Protein AF-A0A8S3J0P2-F1 (afdb_monomer_lite)

Sequence (66 aa):
MKCIALGFAGYWQSRRNRFDLLVTILGIGWIVLNFISISKVELQEFSNTFGFTVIILRFFTIAGKH

Foldseek 3Di:
DVCVVLPVVRQVVDPLSVLVVVLVVLQVVLVVLCVVCVVPVVSNVVSVVSNVVSVVSVVVSVVVVD

Organi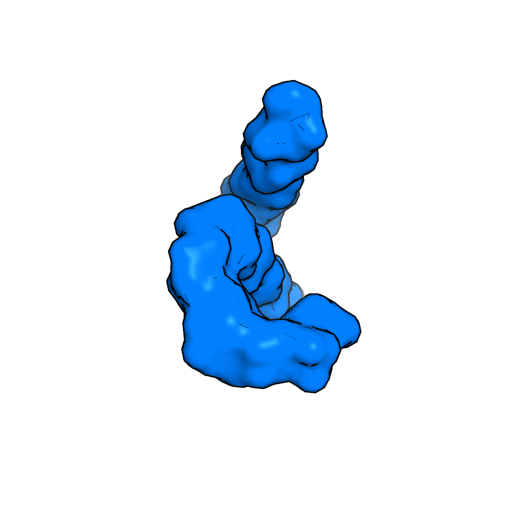sm: NCBI:txid392030

Secondary structure (DSSP, 8-state):
-HHHHHHHHHHHH-HHHHHHHHHHHHHHHHHHHHHHHTT-THHHHHHHHHHHHHHHHHHHHHHTT-

Radius of gyration: 14.54 Å; chains: 1; bounding box: 28×25×38 Å

pLDDT: mean 80.25, std 10.67, range [53.72, 92.12]

Structure (mmCIF, N/CA/C/O backbone):
data_AF-A0A8S3J0P2-F1
#
_entry.id   AF-A0A8S3J0P2-F1
#
loop_
_atom_site.group_PDB
_atom_site.id
_atom_site.type_symbol
_atom_site.label_atom_id
_atom_site.label_alt_id
_atom_site.label_comp_id
_atom_site.label_asym_id
_atom_site.label_entity_id
_atom_site.label_seq_id
_atom_site.pdbx_PDB_ins_code
_atom_site.Cartn_x
_atom_site.Cartn_y
_atom_site.Cartn_z
_atom_site.occupancy
_atom_site.B_iso_or_equiv
_atom_site.auth_seq_id
_atom_site.auth_comp_id
_atom_site.auth_asym_id
_atom_site.auth_atom_id
_atom_site.pdbx_PDB_model_num
ATOM 1 N N . MET A 1 1 ? -3.490 -6.120 -16.456 1.00 61.53 1 MET A N 1
ATOM 2 C CA . MET A 1 1 ? -3.219 -6.196 -17.912 1.00 61.53 1 MET A CA 1
ATOM 3 C C . MET A 1 1 ? -1.784 -6.617 -18.240 1.00 61.53 1 MET A C 1
ATOM 5 O O . MET A 1 1 ? -1.615 -7.615 -18.922 1.00 61.53 1 MET A O 1
ATOM 9 N N . LYS A 1 2 ? -0.740 -5.948 -17.721 1.00 59.47 2 LYS A N 1
ATOM 10 C CA . LYS A 1 2 ? 0.668 -6.283 -18.034 1.00 59.47 2 LYS A CA 1
ATOM 11 C C . LYS A 1 2 ? 1.152 -7.660 -17.532 1.00 59.47 2 LYS A C 1
ATOM 13 O O . LYS A 1 2 ? 1.907 -8.305 -18.246 1.00 59.47 2 LYS A O 1
ATOM 18 N N . CYS A 1 3 ? 0.702 -8.137 -16.362 1.00 59.91 3 CYS A N 1
ATOM 19 C CA . CYS A 1 3 ? 1.059 -9.480 -15.862 1.00 59.91 3 CYS A CA 1
ATOM 20 C C . CYS A 1 3 ? 0.574 -10.610 -16.780 1.00 59.91 3 CYS A C 1
ATOM 22 O O . CYS A 1 3 ? 1.245 -11.624 -16.918 1.00 59.91 3 CYS A O 1
ATOM 24 N N . ILE A 1 4 ? -0.595 -10.420 -17.399 1.00 63.66 4 ILE A N 1
ATOM 25 C CA . ILE A 1 4 ? -1.223 -11.398 -18.296 1.00 63.66 4 ILE A CA 1
ATOM 26 C C . ILE A 1 4 ? -0.536 -11.359 -19.668 1.00 63.66 4 ILE A C 1
ATOM 28 O O . ILE A 1 4 ? -0.334 -12.397 -20.280 1.00 63.66 4 ILE A O 1
ATOM 32 N N . ALA A 1 5 ? -0.107 -10.173 -20.115 1.00 70.69 5 ALA A N 1
ATOM 33 C CA . ALA A 1 5 ? 0.572 -9.994 -21.397 1.00 70.69 5 ALA A CA 1
ATOM 34 C C . ALA A 1 5 ? 2.036 -10.484 -21.416 1.00 70.69 5 ALA A C 1
ATOM 36 O O . ALA A 1 5 ? 2.511 -10.916 -22.459 1.00 70.69 5 ALA A O 1
ATOM 37 N N . LEU A 1 6 ? 2.763 -10.402 -20.294 1.00 61.19 6 LEU A N 1
ATOM 38 C CA . LEU A 1 6 ? 4.196 -10.751 -20.211 1.00 61.19 6 LEU A CA 1
ATOM 39 C C . LEU A 1 6 ? 4.469 -12.112 -19.540 1.00 61.19 6 LEU A C 1
ATOM 41 O O . LEU A 1 6 ? 5.612 -12.564 -19.513 1.00 61.19 6 LEU A O 1
ATOM 45 N N . GLY A 1 7 ? 3.447 -12.740 -18.950 1.00 66.31 7 GLY A N 1
ATOM 46 C CA . GLY A 1 7 ? 3.614 -13.862 -18.024 1.00 66.31 7 GLY A CA 1
ATOM 47 C C . GLY A 1 7 ? 4.229 -13.439 -16.678 1.00 66.31 7 GLY A C 1
ATOM 48 O O . GLY A 1 7 ? 4.869 -12.392 -16.554 1.00 66.31 7 GLY A O 1
ATOM 49 N N . PHE A 1 8 ? 4.044 -14.259 -15.636 1.00 59.22 8 PHE A N 1
ATOM 50 C CA . PHE A 1 8 ? 4.473 -13.934 -14.262 1.00 59.22 8 PHE A CA 1
ATOM 51 C C . PHE A 1 8 ? 5.998 -13.726 -14.152 1.00 59.22 8 PHE A C 1
ATOM 53 O O . PHE A 1 8 ? 6.456 -12.803 -13.479 1.00 59.22 8 PHE A O 1
ATOM 60 N N . ALA A 1 9 ? 6.782 -14.529 -14.883 1.00 63.91 9 ALA A N 1
ATOM 61 C CA . ALA A 1 9 ? 8.242 -14.425 -14.933 1.00 63.91 9 ALA A CA 1
ATOM 62 C C . ALA A 1 9 ? 8.724 -13.160 -15.673 1.00 63.91 9 ALA A C 1
ATOM 64 O O . ALA A 1 9 ? 9.592 -12.446 -15.169 1.00 63.91 9 ALA A O 1
ATOM 65 N N . GLY A 1 10 ? 8.115 -12.826 -16.819 1.00 67.12 10 GLY A N 1
ATOM 66 C CA . GLY A 1 10 ? 8.459 -11.625 -17.591 1.00 67.12 10 GLY A CA 1
ATOM 67 C C . GLY A 1 10 ? 8.061 -10.329 -16.879 1.00 67.12 10 GLY A C 1
ATOM 68 O O . GLY A 1 10 ? 8.786 -9.333 -16.920 1.00 67.12 10 GLY A O 1
ATOM 69 N N . TYR A 1 11 ? 6.952 -10.352 -16.136 1.00 66.50 11 TYR A N 1
ATOM 70 C CA . TYR A 1 11 ? 6.526 -9.237 -15.290 1.00 66.50 11 TYR A CA 1
ATOM 71 C C . TYR A 1 11 ? 7.530 -8.981 -14.144 1.00 66.50 11 TYR A C 1
ATOM 73 O O . TYR A 1 11 ? 7.863 -7.832 -13.840 1.00 66.50 11 TYR A O 1
ATOM 81 N N . TRP A 1 12 ? 8.081 -10.034 -13.535 1.00 68.38 12 TRP A N 1
ATOM 82 C CA . TRP A 1 12 ? 9.009 -9.904 -12.404 1.00 68.38 12 TRP A CA 1
ATOM 83 C C . TRP A 1 12 ? 10.431 -9.453 -12.791 1.00 68.38 12 TRP A C 1
ATOM 85 O O . TRP A 1 12 ? 11.184 -8.976 -11.939 1.00 68.38 12 TRP A O 1
ATOM 95 N N . GLN A 1 13 ? 10.814 -9.549 -14.067 1.00 72.75 13 GLN A N 1
ATOM 96 C CA . GLN A 1 13 ? 12.160 -9.187 -14.533 1.00 72.75 13 GLN A CA 1
ATOM 97 C C . GLN A 1 13 ? 12.414 -7.667 -14.514 1.00 72.75 13 GLN A C 1
ATOM 99 O O . GLN A 1 13 ? 13.533 -7.210 -14.269 1.00 72.75 13 GLN A O 1
ATOM 104 N N . SER A 1 14 ? 11.374 -6.850 -14.711 1.00 75.31 14 SER A N 1
ATOM 105 C CA . SER A 1 14 ? 11.504 -5.390 -14.686 1.00 75.31 14 SER A CA 1
ATOM 106 C C . SER A 1 14 ? 11.402 -4.835 -13.263 1.00 75.31 14 SER A C 1
ATOM 108 O O . SER A 1 14 ? 10.349 -4.875 -12.625 1.00 75.31 14 SER A O 1
ATOM 110 N N . ARG A 1 15 ? 12.493 -4.227 -12.775 1.00 74.94 15 ARG A N 1
ATOM 111 C CA . ARG A 1 15 ? 12.562 -3.623 -11.428 1.00 74.94 15 ARG A CA 1
ATOM 112 C C . ARG A 1 15 ? 11.451 -2.598 -11.169 1.00 74.94 15 ARG A C 1
ATOM 114 O O . ARG A 1 15 ? 10.860 -2.606 -10.096 1.00 74.94 15 ARG A O 1
ATOM 121 N N . ARG A 1 16 ? 11.134 -1.772 -12.171 1.00 75.94 16 ARG A N 1
ATOM 122 C CA . ARG A 1 16 ? 10.081 -0.739 -12.109 1.00 75.94 16 ARG A CA 1
ATOM 123 C C . ARG A 1 16 ? 8.690 -1.342 -11.947 1.00 75.94 16 ARG A C 1
ATOM 125 O O . ARG A 1 16 ? 7.858 -0.830 -11.215 1.00 75.94 16 ARG A O 1
ATOM 132 N N . ASN A 1 17 ? 8.469 -2.466 -12.607 1.00 78.00 17 ASN A N 1
ATOM 133 C CA . ASN A 1 17 ? 7.193 -3.151 -12.631 1.00 78.00 17 ASN A CA 1
ATOM 134 C C . ASN A 1 17 ? 6.935 -3.952 -11.337 1.00 78.00 17 ASN A C 1
ATOM 136 O O . ASN A 1 17 ? 5.795 -4.065 -10.894 1.00 78.00 17 ASN A O 1
ATOM 140 N N . ARG A 1 18 ? 8.005 -4.411 -10.667 1.00 80.81 18 ARG A N 1
ATOM 141 C CA . ARG A 1 18 ? 7.936 -4.911 -9.282 1.00 80.81 18 ARG A CA 1
ATOM 142 C C . ARG A 1 18 ? 7.567 -3.810 -8.287 1.00 80.81 18 ARG A C 1
ATOM 144 O O . ARG A 1 18 ? 6.751 -4.048 -7.409 1.00 80.81 18 ARG A O 1
ATOM 151 N N . PHE A 1 19 ? 8.143 -2.616 -8.431 1.00 83.50 19 PHE A N 1
ATOM 152 C CA . PHE A 1 19 ? 7.825 -1.486 -7.551 1.00 83.50 19 PHE A CA 1
ATOM 153 C C . PHE A 1 19 ? 6.374 -1.012 -7.734 1.00 83.50 19 PHE A C 1
ATOM 155 O O . PHE A 1 19 ? 5.656 -0.846 -6.756 1.00 83.50 19 PHE A O 1
ATOM 162 N N . ASP A 1 20 ? 5.907 -0.916 -8.979 1.00 84.38 20 ASP A N 1
ATOM 163 C CA . ASP A 1 20 ? 4.507 -0.618 -9.311 1.00 84.38 20 ASP A CA 1
ATOM 164 C C . ASP A 1 20 ? 3.528 -1.654 -8.712 1.00 84.38 20 ASP A C 1
ATOM 166 O O . ASP A 1 20 ? 2.506 -1.298 -8.116 1.00 84.38 20 ASP A O 1
ATOM 170 N N . LEU A 1 21 ? 3.890 -2.945 -8.764 1.00 84.75 21 LEU A N 1
ATOM 171 C CA . LEU A 1 21 ? 3.123 -4.022 -8.131 1.00 84.75 21 LEU A CA 1
ATOM 172 C C . LEU A 1 21 ? 3.091 -3.894 -6.602 1.00 84.75 21 LEU A C 1
ATOM 174 O O . LEU A 1 21 ? 2.025 -4.040 -6.011 1.00 84.75 21 LEU A O 1
ATOM 178 N N . LEU A 1 22 ? 4.228 -3.598 -5.965 1.00 87.94 22 LEU A N 1
ATOM 179 C CA . LEU A 1 22 ? 4.303 -3.400 -4.514 1.00 87.94 22 LEU A CA 1
ATOM 180 C C . LEU A 1 22 ? 3.412 -2.240 -4.060 1.00 87.94 22 LEU A C 1
ATOM 182 O O . LEU A 1 22 ? 2.622 -2.409 -3.134 1.00 87.94 22 LEU A O 1
ATOM 186 N N . VAL A 1 23 ? 3.475 -1.094 -4.742 1.00 89.06 23 VAL A N 1
ATOM 187 C CA . VAL A 1 23 ? 2.619 0.065 -4.436 1.00 89.06 23 VAL A CA 1
ATOM 188 C C . VAL A 1 23 ? 1.141 -0.274 -4.634 1.00 89.06 23 VAL A C 1
ATOM 190 O O . VAL A 1 23 ? 0.293 0.147 -3.847 1.00 89.06 23 VAL A O 1
ATOM 193 N N . THR A 1 24 ? 0.819 -1.086 -5.642 1.00 89.31 24 THR A N 1
ATOM 194 C CA . THR A 1 24 ? -0.552 -1.557 -5.871 1.00 89.31 24 THR A CA 1
ATOM 195 C C . THR A 1 24 ? -1.040 -2.481 -4.749 1.00 89.31 24 THR A C 1
ATOM 197 O O . THR A 1 24 ? -2.151 -2.291 -4.258 1.00 89.31 24 THR A O 1
ATOM 200 N N . ILE A 1 25 ? -0.216 -3.429 -4.287 1.00 91.00 25 ILE A N 1
ATOM 201 C CA . ILE A 1 25 ? -0.548 -4.318 -3.159 1.00 91.00 25 ILE A CA 1
ATOM 202 C C . ILE A 1 25 ? -0.736 -3.510 -1.867 1.00 91.00 25 ILE A C 1
ATOM 204 O O . ILE A 1 25 ? -1.723 -3.713 -1.161 1.00 91.00 25 ILE A O 1
ATOM 208 N N . LEU A 1 26 ? 0.157 -2.554 -1.586 1.00 91.31 26 LEU A N 1
ATOM 209 C CA . LEU A 1 26 ? 0.044 -1.663 -0.426 1.00 91.31 26 LEU A CA 1
ATOM 210 C C . LEU A 1 26 ? -1.236 -0.816 -0.477 1.00 91.31 26 LEU A C 1
ATOM 212 O O . LEU A 1 26 ? -1.896 -0.650 0.545 1.00 91.31 26 LEU A O 1
ATOM 216 N N . GLY A 1 27 ? -1.632 -0.336 -1.658 1.00 90.56 27 GLY A N 1
ATOM 217 C CA . GLY A 1 27 ? -2.887 0.397 -1.833 1.00 90.56 27 GLY A CA 1
ATOM 218 C C . GLY A 1 27 ? -4.136 -0.451 -1.609 1.00 90.56 27 GLY A C 1
ATOM 219 O O . GLY A 1 27 ? -5.081 0.023 -0.985 1.00 90.56 27 GLY A O 1
ATOM 220 N N . ILE A 1 28 ? -4.137 -1.712 -2.043 1.00 91.69 28 ILE A N 1
ATOM 221 C CA . ILE A 1 28 ? -5.238 -2.641 -1.740 1.00 91.69 28 ILE A CA 1
ATOM 222 C C . ILE A 1 28 ? -5.289 -2.927 -0.233 1.00 91.69 28 ILE A C 1
ATOM 224 O O . ILE A 1 28 ? -6.365 -2.879 0.363 1.00 91.69 28 ILE A O 1
ATOM 228 N N . GLY A 1 29 ? -4.132 -3.154 0.398 1.00 90.62 29 GLY A N 1
ATOM 229 C CA . GLY A 1 29 ? -4.032 -3.320 1.850 1.00 90.62 29 GLY A CA 1
ATOM 230 C C . GLY A 1 29 ? -4.564 -2.108 2.616 1.00 90.62 29 GLY A C 1
ATOM 231 O O . GLY A 1 29 ? -5.312 -2.272 3.577 1.00 90.62 29 GLY A O 1
ATOM 232 N N . TRP A 1 30 ? -4.259 -0.893 2.150 1.00 91.56 30 TRP A N 1
ATOM 233 C CA . TRP A 1 30 ? -4.811 0.333 2.721 1.00 91.56 30 TRP A CA 1
ATOM 234 C C . TRP A 1 30 ? -6.335 0.399 2.603 1.00 91.56 30 TRP A C 1
ATOM 236 O O . TRP A 1 30 ? -6.979 0.733 3.588 1.00 91.56 30 TRP A O 1
ATOM 246 N N . ILE A 1 31 ? -6.920 0.050 1.452 1.00 89.19 31 ILE A N 1
ATOM 247 C CA . ILE A 1 31 ? -8.383 0.056 1.268 1.00 89.19 31 ILE A CA 1
ATOM 248 C C . ILE A 1 31 ? -9.056 -0.873 2.287 1.00 89.19 31 ILE A C 1
ATOM 250 O O . ILE A 1 31 ? -9.996 -0.462 2.963 1.00 89.19 31 ILE A O 1
ATOM 254 N N . VAL A 1 32 ? -8.546 -2.098 2.449 1.00 90.38 32 VAL A N 1
ATOM 255 C CA . VAL A 1 32 ? -9.067 -3.054 3.444 1.00 90.38 32 VAL A CA 1
ATOM 256 C C . VAL A 1 32 ? -8.934 -2.492 4.861 1.00 90.38 32 VAL A C 1
ATOM 258 O O . VAL A 1 32 ? -9.891 -2.519 5.634 1.00 90.38 32 VAL A O 1
ATOM 261 N N . LEU A 1 33 ? -7.769 -1.932 5.191 1.00 87.00 33 LEU A N 1
ATOM 262 C CA . LEU A 1 33 ? -7.521 -1.297 6.483 1.00 87.00 33 LEU A CA 1
ATOM 263 C C . LEU A 1 33 ? -8.461 -0.105 6.722 1.00 87.00 33 LEU A C 1
ATOM 265 O O . LEU A 1 33 ? -8.935 0.077 7.837 1.00 87.00 33 LEU A O 1
ATOM 269 N N . ASN A 1 34 ? -8.751 0.688 5.690 1.00 87.69 34 ASN A N 1
ATOM 270 C CA . ASN A 1 34 ? -9.649 1.836 5.762 1.00 87.69 34 ASN A CA 1
ATOM 271 C C . ASN A 1 34 ? -11.082 1.389 6.075 1.00 87.69 34 ASN A C 1
ATOM 273 O O . ASN A 1 34 ? -11.692 1.928 6.992 1.00 87.69 34 ASN A O 1
ATOM 277 N N . PHE A 1 35 ? -11.568 0.324 5.430 1.00 86.62 35 PHE A N 1
ATOM 278 C CA . PHE A 1 35 ? -12.872 -0.265 5.754 1.00 86.62 35 PHE A CA 1
ATOM 279 C C . PHE A 1 35 ? -12.962 -0.783 7.196 1.00 86.62 35 PHE A C 1
ATOM 281 O O . PHE A 1 35 ? -13.986 -0.596 7.847 1.00 86.62 35 PHE A O 1
ATOM 288 N N . ILE A 1 36 ? -11.898 -1.397 7.721 1.00 84.19 36 ILE A N 1
ATOM 289 C CA . ILE A 1 36 ? -11.848 -1.867 9.119 1.00 84.19 36 ILE A CA 1
ATOM 290 C C . ILE A 1 36 ? -11.781 -0.685 10.099 1.00 84.19 36 ILE A C 1
ATOM 292 O O . ILE A 1 36 ? -12.361 -0.720 11.186 1.00 84.19 36 ILE A O 1
ATOM 296 N N . SER A 1 37 ? -11.061 0.362 9.708 1.00 82.56 37 SER A N 1
ATOM 297 C CA . SER A 1 37 ? -10.815 1.563 10.498 1.00 82.56 37 SER A CA 1
ATOM 298 C C . SER A 1 37 ? -12.070 2.422 10.698 1.00 82.56 37 SER A C 1
ATOM 300 O O . SER A 1 37 ? -12.226 3.025 11.755 1.00 82.56 37 SER A O 1
ATOM 302 N N . ILE A 1 38 ? -13.036 2.374 9.772 1.00 78.12 38 ILE A N 1
ATOM 303 C CA . ILE A 1 38 ? -14.353 3.026 9.928 1.00 78.12 38 ILE A CA 1
ATOM 304 C C . ILE A 1 38 ? -15.046 2.628 11.245 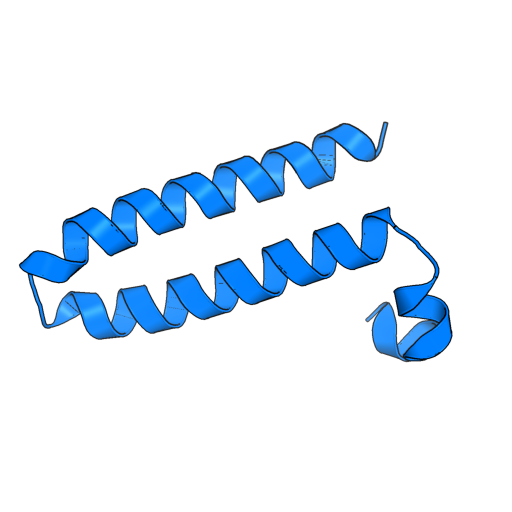1.00 78.12 38 ILE A C 1
ATOM 306 O O . ILE A 1 38 ? -15.750 3.4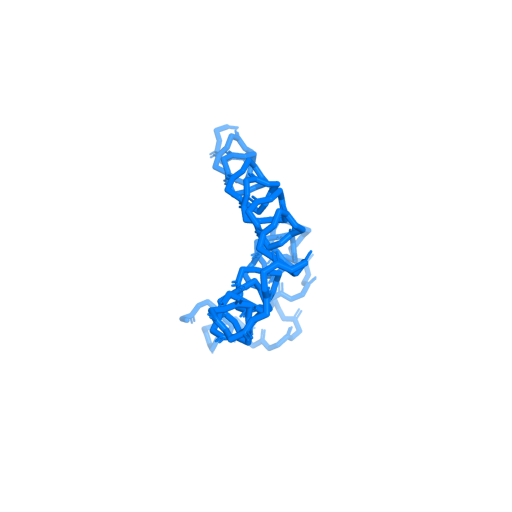38 11.842 1.00 78.12 38 ILE A O 1
ATOM 310 N N . SER A 1 39 ? -14.843 1.399 11.730 1.00 74.50 39 SER A N 1
ATOM 311 C CA . SER A 1 39 ? -15.429 0.929 12.992 1.00 74.50 39 SER A CA 1
ATOM 312 C C . SER A 1 39 ? -14.556 1.183 14.229 1.00 74.50 39 SER A C 1
ATOM 314 O O . SER A 1 39 ? -15.004 0.906 15.341 1.00 74.50 39 SER A O 1
ATOM 316 N N . LYS A 1 40 ? -13.315 1.666 14.076 1.00 78.06 40 LYS A N 1
ATOM 317 C CA . LYS A 1 40 ? -12.339 1.811 15.169 1.00 78.06 40 LYS A CA 1
ATOM 318 C C . LYS A 1 40 ? -11.565 3.126 15.054 1.00 78.06 40 LYS A C 1
ATOM 320 O O . LYS A 1 40 ? -10.599 3.214 14.303 1.00 78.06 40 LYS A O 1
ATOM 325 N N . VAL A 1 41 ? -11.932 4.098 15.891 1.00 73.81 41 VAL A N 1
ATOM 326 C CA . VAL A 1 41 ? -11.349 5.455 15.925 1.00 73.81 41 VAL A CA 1
ATOM 327 C C . VAL A 1 41 ? -9.819 5.443 16.075 1.00 73.81 41 VAL A C 1
ATOM 329 O O . VAL A 1 41 ? -9.132 6.195 15.395 1.00 73.81 41 VAL A O 1
ATOM 332 N N . GLU A 1 42 ? -9.255 4.533 16.877 1.00 76.75 42 GLU A N 1
ATOM 333 C CA . GLU A 1 42 ? -7.795 4.421 17.069 1.00 76.75 42 GLU A CA 1
ATOM 334 C C . GLU A 1 42 ? -7.036 4.022 15.791 1.00 76.75 42 GLU A C 1
ATOM 336 O O . GLU A 1 42 ? -5.882 4.393 15.593 1.00 76.75 42 GLU A O 1
ATOM 341 N N . LEU A 1 43 ? -7.681 3.283 14.883 1.00 79.38 43 LEU A N 1
ATOM 342 C CA . LEU A 1 43 ? -7.073 2.863 13.619 1.00 79.38 43 LEU A CA 1
ATOM 343 C C . LEU A 1 43 ? -7.225 3.924 12.525 1.00 79.38 43 LEU A C 1
ATOM 345 O O . LEU A 1 43 ? -6.717 3.733 11.415 1.00 79.38 43 LEU A O 1
ATOM 349 N N . GLN A 1 44 ? -7.952 5.012 12.788 1.00 82.88 44 GLN A N 1
ATOM 350 C CA . GLN A 1 44 ? -8.263 6.037 11.795 1.00 82.88 44 GLN A CA 1
ATOM 351 C C . GLN A 1 44 ? -7.049 6.892 11.474 1.00 82.88 44 GLN A C 1
ATOM 353 O O . GLN A 1 44 ? -6.724 7.066 10.299 1.00 82.88 44 GLN A O 1
ATOM 358 N N . GLU A 1 45 ? -6.306 7.329 12.486 1.00 85.62 45 GLU A N 1
ATOM 359 C CA . GLU A 1 45 ? -5.070 8.090 12.283 1.00 85.62 45 GLU A CA 1
ATOM 360 C C . GLU A 1 45 ? -3.995 7.252 11.579 1.00 85.62 45 GLU A C 1
ATOM 362 O O . GLU A 1 45 ? -3.340 7.720 10.639 1.00 85.62 45 GLU A O 1
ATOM 367 N N . PHE A 1 46 ? -3.867 5.978 11.967 1.00 86.62 46 PHE A N 1
ATOM 368 C CA . PHE A 1 46 ? -2.940 5.046 11.330 1.00 86.62 46 PHE A CA 1
ATOM 369 C C . PHE A 1 46 ? -3.320 4.773 9.868 1.00 86.62 46 PHE A C 1
ATOM 371 O O . PHE A 1 46 ? -2.466 4.861 8.985 1.00 86.62 46 PHE A O 1
ATOM 378 N N . SER A 1 47 ? -4.601 4.508 9.581 1.00 89.38 47 SER A N 1
ATOM 379 C CA . SER A 1 47 ? -5.078 4.316 8.207 1.00 89.38 47 SER A CA 1
ATOM 380 C C . SER A 1 47 ? -4.882 5.568 7.356 1.00 89.38 47 SER A C 1
ATOM 382 O O . SER A 1 47 ? -4.481 5.455 6.197 1.00 89.38 47 SER A O 1
ATOM 384 N N . ASN A 1 48 ? -5.098 6.759 7.915 1.00 88.38 48 ASN A N 1
ATOM 385 C CA . ASN A 1 48 ? -4.934 8.009 7.182 1.00 88.38 48 ASN A CA 1
ATOM 386 C C . ASN A 1 48 ? -3.457 8.276 6.837 1.00 88.38 48 ASN A C 1
ATOM 388 O O . ASN A 1 48 ? -3.124 8.563 5.686 1.00 88.38 48 ASN A O 1
ATOM 392 N N . THR A 1 49 ? -2.557 8.076 7.804 1.00 91.19 49 THR A N 1
ATOM 393 C CA . THR A 1 49 ? -1.103 8.196 7.594 1.00 91.19 49 THR A CA 1
ATOM 394 C C . THR A 1 49 ? -0.604 7.171 6.575 1.00 91.19 49 THR A C 1
ATOM 396 O O . THR A 1 49 ? 0.124 7.519 5.644 1.00 91.19 49 THR A O 1
ATOM 399 N N . PHE A 1 50 ? -1.052 5.917 6.689 1.00 91.62 50 PHE A N 1
ATOM 400 C CA . PHE A 1 50 ? -0.693 4.853 5.752 1.00 91.62 50 PHE A CA 1
ATOM 401 C C . PHE A 1 50 ? -1.186 5.154 4.327 1.00 91.62 50 PHE A C 1
ATOM 403 O O . PHE A 1 50 ? -0.438 4.988 3.362 1.00 91.62 50 PHE A O 1
ATOM 410 N N . GLY A 1 51 ? -2.410 5.669 4.189 1.00 91.00 51 GLY A N 1
ATOM 411 C CA . GLY A 1 51 ? -2.969 6.104 2.908 1.00 91.00 51 GLY A CA 1
ATOM 412 C C . GLY A 1 51 ? -2.157 7.218 2.256 1.00 91.00 51 GLY A C 1
ATOM 413 O O . GLY A 1 51 ? -1.814 7.126 1.075 1.00 91.00 51 GLY A O 1
ATOM 414 N N . PHE A 1 52 ? -1.773 8.230 3.036 1.00 92.06 52 PHE A N 1
ATOM 415 C CA . PHE A 1 52 ? -0.912 9.314 2.567 1.00 92.06 52 PHE A CA 1
ATOM 416 C C . PHE A 1 52 ? 0.436 8.794 2.043 1.00 92.06 52 PHE A C 1
ATOM 418 O O . PHE A 1 52 ? 0.855 9.156 0.939 1.00 92.06 52 PHE A O 1
ATOM 425 N N . THR A 1 53 ? 1.081 7.875 2.768 1.00 92.12 53 THR A N 1
ATOM 426 C CA . THR A 1 53 ? 2.331 7.242 2.320 1.00 92.12 53 THR A CA 1
ATOM 427 C C . THR A 1 53 ? 2.155 6.483 1.000 1.00 92.12 53 THR A C 1
ATOM 429 O O . THR A 1 53 ? 2.983 6.629 0.099 1.00 92.12 53 THR A O 1
ATOM 432 N N . VAL A 1 54 ? 1.073 5.714 0.835 1.00 91.62 54 VAL A N 1
ATOM 433 C CA . VAL A 1 54 ? 0.789 4.985 -0.417 1.00 91.62 54 VAL A CA 1
ATOM 434 C C . VAL A 1 54 ? 0.612 5.940 -1.601 1.00 91.62 54 VAL A C 1
ATOM 436 O O . VA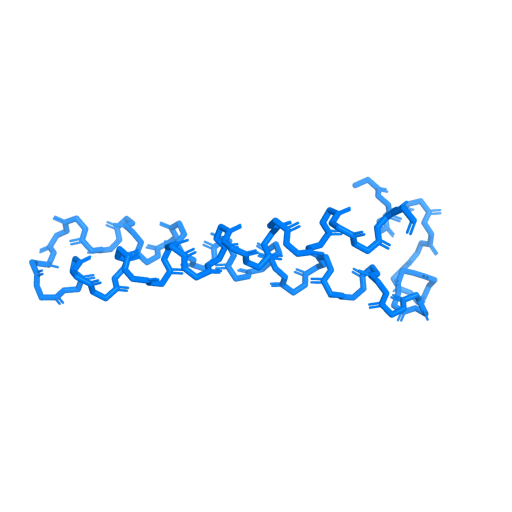L A 1 54 ? 1.126 5.669 -2.691 1.00 91.62 54 VAL A O 1
ATOM 439 N N . ILE A 1 55 ? -0.082 7.064 -1.404 1.00 90.69 55 ILE A N 1
ATOM 440 C CA . ILE A 1 55 ? -0.294 8.072 -2.455 1.00 90.69 55 ILE A CA 1
ATOM 441 C C . ILE A 1 55 ? 1.041 8.693 -2.883 1.00 90.69 55 ILE A C 1
ATOM 443 O O . ILE A 1 55 ? 1.310 8.788 -4.083 1.00 90.69 55 ILE A O 1
ATOM 447 N N . ILE A 1 56 ? 1.908 9.044 -1.929 1.00 92.00 56 ILE A N 1
ATOM 448 C CA . ILE A 1 56 ? 3.251 9.561 -2.229 1.00 92.00 56 ILE A CA 1
ATOM 449 C C . ILE A 1 56 ? 4.089 8.524 -2.988 1.00 92.00 56 ILE A C 1
ATOM 451 O O . ILE A 1 56 ? 4.705 8.854 -4.003 1.00 92.00 56 ILE A O 1
ATOM 455 N N . LEU A 1 57 ? 4.084 7.259 -2.555 1.00 87.75 57 LEU A N 1
ATOM 456 C CA . LEU A 1 57 ? 4.804 6.185 -3.248 1.00 87.75 57 LEU A CA 1
ATOM 457 C C . LEU A 1 57 ? 4.316 6.015 -4.693 1.00 87.75 57 LEU A C 1
ATOM 459 O O . LEU A 1 57 ? 5.130 5.847 -5.604 1.00 87.75 57 LEU A O 1
ATOM 463 N N . ARG A 1 58 ? 3.005 6.136 -4.934 1.00 88.94 58 ARG A N 1
ATOM 464 C CA . ARG A 1 58 ? 2.441 6.156 -6.290 1.00 88.94 58 ARG A CA 1
ATOM 465 C C . ARG A 1 58 ? 2.924 7.370 -7.086 1.00 88.94 58 ARG A C 1
ATOM 467 O O . ARG A 1 58 ? 3.257 7.226 -8.259 1.00 88.94 58 ARG A O 1
ATOM 474 N N . PHE A 1 59 ? 3.038 8.542 -6.476 1.00 87.94 59 PHE A N 1
ATOM 475 C CA . PHE A 1 59 ? 3.592 9.710 -7.160 1.00 87.94 59 PHE A CA 1
ATOM 476 C C . PHE A 1 59 ? 5.048 9.474 -7.606 1.00 87.94 59 PHE A C 1
ATOM 478 O O . PHE A 1 59 ? 5.403 9.736 -8.756 1.00 87.94 59 PHE A O 1
ATOM 485 N N . PHE A 1 60 ? 5.868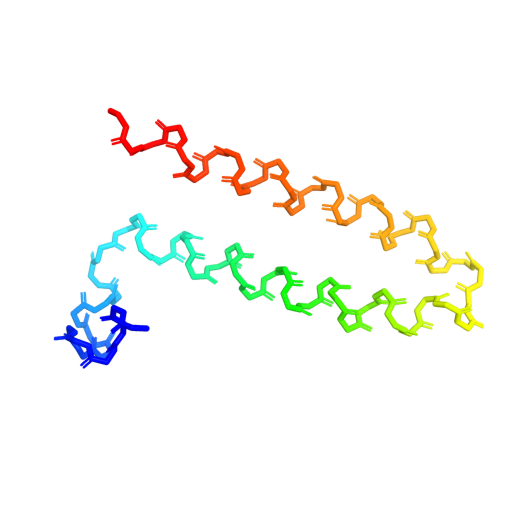 8.849 -6.756 1.00 83.69 60 PHE A N 1
ATOM 486 C CA . PHE A 1 60 ? 7.237 8.465 -7.117 1.00 83.69 60 PHE A CA 1
ATOM 487 C C . PHE A 1 60 ? 7.308 7.392 -8.214 1.00 83.69 60 PHE A C 1
ATOM 489 O O . PHE A 1 60 ? 8.216 7.441 -9.046 1.00 83.69 60 PHE A O 1
ATOM 496 N N . THR A 1 61 ? 6.343 6.463 -8.289 1.00 81.00 61 THR A N 1
ATOM 497 C CA . THR A 1 61 ? 6.279 5.509 -9.419 1.00 81.00 61 THR A CA 1
ATOM 498 C C . THR A 1 61 ? 6.075 6.205 -10.771 1.00 81.00 61 THR A C 1
ATOM 500 O O . THR A 1 61 ? 6.555 5.705 -11.789 1.00 81.00 61 THR A O 1
ATOM 503 N N . ILE A 1 62 ? 5.408 7.367 -10.794 1.00 80.75 62 ILE A N 1
ATOM 504 C CA . ILE A 1 62 ? 5.177 8.164 -12.009 1.00 80.75 62 ILE A 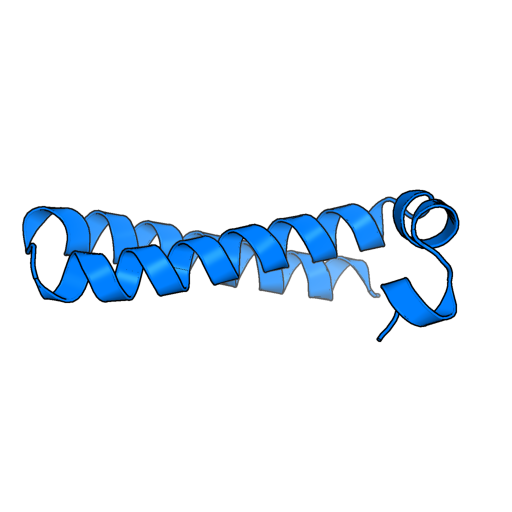CA 1
ATOM 505 C C . ILE A 1 62 ? 6.433 8.963 -12.384 1.00 80.75 62 ILE A C 1
ATOM 507 O O . ILE A 1 62 ? 6.764 9.046 -13.565 1.00 80.75 62 ILE A O 1
ATOM 511 N N . ALA A 1 63 ? 7.172 9.481 -11.398 1.00 77.44 63 ALA A N 1
ATOM 512 C CA . ALA A 1 63 ? 8.399 10.247 -11.629 1.00 77.44 63 ALA A CA 1
ATOM 513 C C . ALA A 1 63 ? 9.504 9.429 -12.330 1.00 77.44 63 ALA A C 1
ATOM 515 O O . ALA A 1 63 ? 10.199 9.951 -13.192 1.00 77.44 63 ALA A O 1
ATOM 516 N N . GLY A 1 64 ? 9.625 8.127 -12.040 1.00 66.38 64 GLY A N 1
ATOM 517 C CA . GLY A 1 64 ? 10.601 7.234 -12.693 1.00 66.38 64 GLY A CA 1
ATOM 518 C C . GLY A 1 64 ? 10.244 6.798 -14.125 1.00 66.38 64 GLY A C 1
ATOM 519 O O . GLY A 1 64 ? 10.826 5.836 -14.642 1.00 66.38 64 GLY A O 1
ATOM 520 N N . LYS A 1 65 ? 9.231 7.427 -14.730 1.00 63.81 65 LYS A N 1
ATOM 521 C CA . LYS A 1 65 ? 8.725 7.126 -16.076 1.00 63.81 65 LYS A CA 1
ATOM 522 C C . LYS A 1 65 ? 9.222 8.119 -17.140 1.00 63.81 65 LYS A C 1
ATOM 524 O O . LYS A 1 65 ? 8.999 7.844 -18.318 1.00 63.81 65 LYS A O 1
ATOM 529 N N . HIS A 1 66 ? 9.877 9.208 -16.722 1.00 53.72 66 HIS A N 1
ATOM 530 C CA . HIS A 1 66 ? 10.573 10.180 -17.570 1.00 53.72 66 HIS A CA 1
ATOM 531 C C . HIS A 1 66 ? 12.073 9.892 -17.646 1.00 53.72 66 HIS A C 1
ATOM 533 O O . HIS A 1 66 ? 12.633 9.409 -16.635 1.00 53.72 66 HIS A O 1
#

InterPro domains:
  IPR027359 Voltage-dependent channel domain superfamily [G3DSA:1.20.120.350] (1-64)
  IPR028823 Sodium leak channel NALCN [PTHR46141] (1-66)